Protein AF-A0A972H800-F1 (afdb_monomer)

Structure (mmCIF, N/CA/C/O backbone):
data_AF-A0A972H800-F1
#
_entry.id   AF-A0A972H800-F1
#
loop_
_atom_site.group_PDB
_atom_site.id
_atom_site.type_symbol
_atom_site.label_atom_id
_atom_site.label_alt_id
_atom_site.label_comp_id
_atom_site.label_asym_id
_atom_site.label_entity_id
_atom_site.label_seq_id
_atom_site.pdbx_PDB_ins_code
_atom_site.Cartn_x
_atom_site.Cartn_y
_atom_site.Cartn_z
_atom_site.occupancy
_atom_site.B_iso_or_equiv
_atom_site.auth_seq_id
_atom_site.auth_comp_id
_atom_site.auth_asym_id
_atom_site.auth_atom_id
_atom_site.pdbx_PDB_model_num
ATOM 1 N N . MET A 1 1 ? 59.548 11.578 -31.450 1.00 41.47 1 MET A N 1
ATOM 2 C CA . MET A 1 1 ? 58.199 11.586 -30.834 1.00 41.47 1 MET A CA 1
ATOM 3 C C . MET A 1 1 ? 57.164 11.162 -31.873 1.00 41.47 1 MET A C 1
ATOM 5 O O . MET A 1 1 ? 56.787 11.968 -32.711 1.00 41.47 1 MET A O 1
ATOM 9 N N . ARG A 1 2 ? 56.753 9.888 -31.888 1.00 40.19 2 ARG A N 1
ATOM 10 C CA . ARG A 1 2 ? 55.708 9.375 -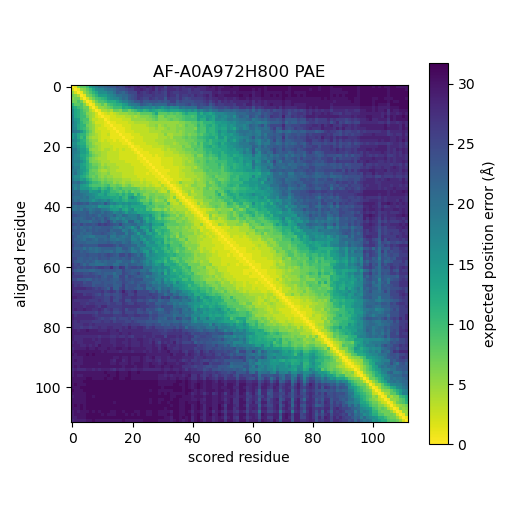32.792 1.00 40.19 2 ARG A CA 1
ATOM 11 C C . ARG A 1 2 ? 54.442 9.158 -31.965 1.00 40.19 2 ARG A C 1
ATOM 13 O O . ARG A 1 2 ? 54.367 8.211 -31.193 1.00 40.19 2 ARG A O 1
ATOM 20 N N . HIS A 1 3 ? 53.491 10.082 -32.081 1.00 44.12 3 HIS A N 1
ATOM 21 C CA . HIS A 1 3 ? 52.200 9.981 -31.407 1.00 44.12 3 HIS A CA 1
ATOM 22 C C . HIS A 1 3 ? 51.395 8.825 -32.005 1.00 44.12 3 HIS A C 1
ATOM 24 O O . HIS A 1 3 ? 51.050 8.839 -33.187 1.00 44.12 3 HIS A O 1
ATOM 30 N N . SER A 1 4 ? 51.098 7.839 -31.161 1.00 52.97 4 SER A N 1
ATOM 31 C CA . SER A 1 4 ? 50.092 6.813 -31.410 1.00 52.97 4 SER A CA 1
ATOM 32 C C . SER A 1 4 ? 48.756 7.494 -31.719 1.00 52.97 4 SER A C 1
ATOM 34 O O . SER A 1 4 ? 48.187 8.189 -30.879 1.00 52.97 4 SER A O 1
ATOM 36 N N . ARG A 1 5 ? 48.292 7.349 -32.962 1.00 54.50 5 ARG A N 1
ATOM 37 C CA . ARG A 1 5 ? 47.047 7.929 -33.495 1.00 54.50 5 ARG A CA 1
ATOM 38 C C . ARG A 1 5 ? 46.087 6.818 -33.947 1.00 54.50 5 ARG A C 1
ATOM 40 O O . ARG A 1 5 ? 45.410 6.946 -34.956 1.00 54.50 5 ARG A O 1
ATOM 47 N N . GLY A 1 6 ? 46.058 5.704 -33.211 1.00 55.44 6 GLY A N 1
ATOM 48 C CA . GLY A 1 6 ? 45.227 4.533 -33.530 1.00 55.44 6 GLY A CA 1
ATOM 49 C C . GLY A 1 6 ? 43.802 4.554 -32.956 1.00 55.44 6 GLY A C 1
ATOM 50 O O . GLY A 1 6 ? 42.976 3.754 -33.375 1.00 55.44 6 GLY A O 1
ATOM 51 N N . GLY A 1 7 ? 43.482 5.452 -32.016 1.00 59.97 7 GLY A N 1
ATOM 52 C CA . GLY A 1 7 ? 42.202 5.411 -31.283 1.00 59.97 7 GLY A CA 1
ATOM 53 C C . GLY A 1 7 ? 41.030 6.161 -31.932 1.00 59.97 7 GLY A C 1
ATOM 54 O O . GLY A 1 7 ? 39.869 5.865 -31.653 1.00 59.97 7 GLY A O 1
ATOM 55 N N . ASN A 1 8 ? 41.305 7.121 -32.817 1.00 64.69 8 ASN A N 1
ATOM 56 C CA . ASN A 1 8 ? 40.304 8.125 -33.206 1.00 64.69 8 ASN A CA 1
ATOM 57 C C . ASN A 1 8 ? 39.263 7.591 -34.207 1.00 64.69 8 ASN A C 1
ATOM 59 O O . ASN A 1 8 ? 38.118 8.036 -34.200 1.00 64.69 8 ASN A O 1
ATOM 63 N N . GLY A 1 9 ? 39.640 6.621 -35.047 1.00 71.56 9 GLY A N 1
ATOM 64 C CA . GLY A 1 9 ? 38.724 5.996 -36.009 1.00 71.56 9 GLY A CA 1
ATOM 65 C C . GLY A 1 9 ? 37.712 5.058 -35.344 1.00 71.56 9 GLY A C 1
ATOM 66 O O . GLY A 1 9 ? 36.539 5.054 -35.708 1.00 71.56 9 GLY A O 1
ATOM 67 N N . PHE A 1 10 ? 38.151 4.320 -34.322 1.00 76.50 10 PHE A N 1
ATOM 68 C CA . PHE A 1 10 ? 37.305 3.395 -33.567 1.00 76.50 10 PHE A CA 1
ATOM 69 C C . PHE A 1 10 ? 36.296 4.139 -32.683 1.00 76.50 10 PHE A C 1
ATOM 71 O O . PHE A 1 10 ? 35.101 3.856 -32.736 1.00 76.50 10 PHE A O 1
ATOM 78 N N . LEU A 1 11 ? 36.751 5.167 -31.956 1.00 81.06 11 LEU A N 1
ATOM 79 C CA . LEU A 1 11 ? 35.875 6.057 -31.184 1.00 81.06 11 LEU A CA 1
ATOM 80 C C . LEU A 1 11 ? 34.830 6.746 -32.077 1.00 81.06 11 LEU A C 1
ATOM 82 O O . LEU A 1 11 ? 33.657 6.809 -31.715 1.00 81.06 11 LEU A O 1
ATOM 86 N N . GLY A 1 12 ? 35.219 7.203 -33.272 1.00 85.69 12 GLY A N 1
ATOM 87 C CA . GLY A 1 12 ? 34.287 7.804 -34.229 1.00 85.69 12 GLY A CA 1
ATOM 88 C C . GLY A 1 12 ? 33.230 6.826 -34.757 1.00 85.69 12 GLY A C 1
ATOM 89 O O . GLY A 1 12 ? 32.069 7.206 -34.915 1.00 85.69 12 GLY A O 1
ATOM 90 N N . ALA A 1 13 ? 33.602 5.566 -35.001 1.00 87.00 13 ALA A N 1
ATOM 91 C CA . ALA A 1 13 ? 32.660 4.523 -35.409 1.00 87.00 13 ALA A CA 1
ATOM 92 C C . ALA A 1 13 ? 31.657 4.193 -34.292 1.00 87.00 13 ALA A C 1
ATOM 94 O O . ALA A 1 13 ? 30.459 4.108 -34.555 1.00 87.00 13 ALA A O 1
ATOM 95 N N . ILE A 1 14 ? 32.126 4.104 -33.043 1.00 89.62 14 ILE A N 1
ATOM 96 C CA . ILE A 1 14 ? 31.270 3.887 -31.869 1.00 89.62 14 ILE A CA 1
ATOM 97 C C . ILE A 1 14 ? 30.274 5.035 -31.694 1.00 89.62 14 ILE A C 1
ATOM 99 O O . ILE A 1 14 ? 29.088 4.784 -31.500 1.00 89.62 14 ILE A O 1
ATOM 103 N N . ILE A 1 15 ? 30.722 6.290 -31.805 1.00 90.00 15 ILE A N 1
ATOM 104 C CA . ILE A 1 15 ? 29.845 7.462 -31.653 1.00 90.00 15 ILE A CA 1
ATOM 105 C C . ILE A 1 15 ? 28.749 7.469 -32.724 1.00 90.00 15 ILE A C 1
ATOM 107 O O . ILE A 1 15 ? 27.588 7.717 -32.407 1.00 90.00 15 ILE A O 1
ATOM 111 N N . LYS A 1 16 ? 29.086 7.151 -33.980 1.00 88.69 16 LYS A N 1
ATOM 112 C CA . LYS A 1 16 ? 28.095 7.039 -35.064 1.00 88.69 16 LYS A CA 1
ATOM 113 C C . LYS A 1 16 ? 27.091 5.915 -34.811 1.00 88.69 16 LYS A C 1
ATOM 115 O O . LYS A 1 16 ? 25.901 6.104 -35.042 1.00 88.69 16 LYS A O 1
ATOM 120 N N . PHE A 1 17 ? 27.560 4.773 -34.313 1.00 93.00 17 PHE A N 1
ATOM 121 C CA . PHE A 1 17 ? 26.702 3.638 -33.983 1.00 93.00 17 PHE A CA 1
ATOM 122 C C . PHE A 1 17 ? 25.758 3.961 -32.820 1.00 93.00 17 PHE A C 1
ATOM 124 O O . PHE A 1 17 ? 24.562 3.698 -32.900 1.00 93.00 17 PHE A O 1
ATOM 131 N N . ILE A 1 18 ? 26.263 4.619 -31.773 1.00 93.00 18 ILE A N 1
ATOM 132 C CA . ILE A 1 18 ? 25.445 5.132 -30.668 1.00 93.00 18 ILE A CA 1
ATOM 133 C C . ILE A 1 18 ? 24.398 6.105 -31.198 1.00 93.00 18 ILE A C 1
ATOM 135 O O . ILE A 1 18 ? 23.228 5.940 -30.883 1.00 93.00 18 ILE A O 1
ATOM 139 N N . LEU A 1 19 ? 24.775 7.067 -32.042 1.00 91.62 19 LEU A N 1
ATOM 140 C CA . LEU A 1 19 ? 23.841 8.065 -32.566 1.00 91.62 19 LEU A CA 1
ATOM 141 C C . LEU A 1 19 ? 22.685 7.435 -33.365 1.00 91.62 19 LEU A C 1
ATOM 143 O O . LEU A 1 19 ? 21.571 7.949 -33.325 1.00 91.62 19 LEU A O 1
ATOM 147 N N . ILE A 1 20 ? 22.933 6.313 -34.050 1.00 92.19 20 ILE A N 1
ATOM 148 C CA . ILE A 1 20 ? 21.909 5.582 -34.810 1.00 92.19 20 ILE A CA 1
ATOM 149 C C . ILE A 1 20 ? 21.050 4.667 -33.918 1.00 92.19 20 ILE A C 1
ATOM 151 O O . ILE A 1 20 ? 19.853 4.525 -34.160 1.00 92.19 20 ILE A O 1
ATOM 155 N N . CYS A 1 21 ? 21.634 4.055 -32.882 1.00 93.19 21 CYS A N 1
ATOM 156 C CA . CYS A 1 21 ? 20.939 3.118 -31.992 1.00 93.19 21 CYS A CA 1
ATOM 157 C C . CYS A 1 21 ? 20.186 3.802 -30.845 1.00 93.19 21 CYS A C 1
ATOM 159 O O . CYS A 1 21 ? 19.215 3.242 -30.336 1.00 93.19 21 CYS A O 1
ATOM 161 N N . LEU A 1 22 ? 20.615 4.992 -30.422 1.00 93.56 22 LEU A N 1
ATOM 162 C CA . LEU A 1 22 ? 20.032 5.715 -29.292 1.00 93.56 22 LEU A CA 1
ATOM 163 C C . LEU A 1 22 ? 18.541 6.056 -29.507 1.00 93.56 22 LEU A C 1
ATOM 165 O O . LEU A 1 22 ? 17.753 5.779 -28.603 1.00 93.56 22 LEU A O 1
ATOM 169 N N . PRO A 1 23 ? 18.100 6.584 -30.670 1.00 92.94 23 PRO A N 1
ATOM 170 C CA . PRO A 1 23 ? 16.701 6.967 -30.870 1.00 92.94 23 PRO A CA 1
ATOM 171 C C . PRO A 1 23 ? 15.688 5.818 -30.695 1.00 92.94 23 PRO A C 1
ATOM 173 O O . PRO A 1 23 ? 14.745 5.989 -29.918 1.00 92.94 23 PRO A O 1
ATOM 176 N N . PRO A 1 24 ? 15.845 4.636 -31.332 1.00 93.94 24 PRO A N 1
ATOM 177 C CA . PRO A 1 24 ? 14.897 3.538 -31.142 1.00 93.94 24 PRO A CA 1
ATOM 178 C C . PRO A 1 24 ? 14.944 2.960 -29.723 1.00 93.94 24 PRO A C 1
ATOM 180 O O . PRO A 1 24 ? 13.899 2.582 -29.195 1.00 93.94 24 PRO A O 1
ATOM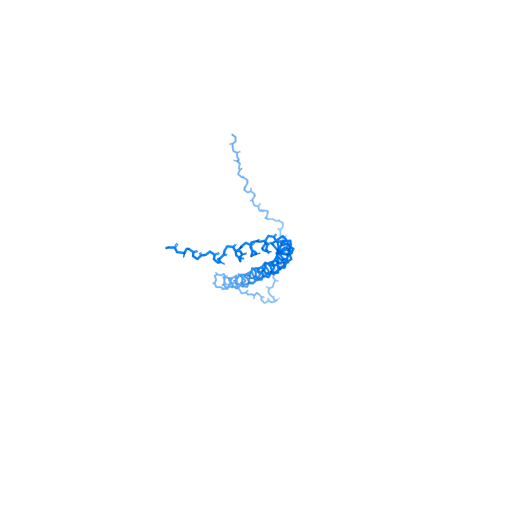 183 N N . LEU A 1 25 ? 16.115 2.952 -29.072 1.00 93.44 25 LEU A N 1
ATOM 184 C CA . LEU A 1 25 ? 16.244 2.561 -27.665 1.00 93.44 25 LEU A CA 1
ATOM 185 C C . LEU A 1 25 ? 15.428 3.474 -26.748 1.00 93.44 25 LEU A C 1
ATOM 187 O O . LEU A 1 25 ? 14.727 2.974 -25.875 1.00 93.44 25 LEU A O 1
ATOM 191 N N . PHE A 1 26 ? 15.467 4.790 -26.965 1.00 93.56 26 PHE A N 1
ATOM 192 C CA . PHE A 1 26 ? 14.671 5.740 -26.184 1.00 93.56 26 PHE A CA 1
ATOM 193 C C . PHE A 1 26 ? 13.170 5.554 -26.393 1.00 93.56 26 PHE A C 1
ATOM 195 O O . PHE A 1 26 ? 12.415 5.553 -25.423 1.00 93.56 26 PHE A O 1
ATOM 202 N N . ILE A 1 27 ? 12.731 5.358 -27.638 1.00 92.75 27 ILE A N 1
ATOM 203 C CA . ILE A 1 27 ? 11.314 5.119 -27.946 1.00 92.75 27 ILE A CA 1
ATOM 204 C C . ILE A 1 27 ? 10.837 3.836 -27.257 1.00 92.75 27 ILE A C 1
ATOM 206 O O . ILE A 1 27 ? 9.813 3.841 -26.571 1.00 92.75 27 ILE A O 1
ATOM 210 N N . PHE A 1 28 ? 11.610 2.755 -27.376 1.00 94.31 28 PHE A N 1
ATOM 211 C CA . PHE A 1 28 ? 11.312 1.493 -26.709 1.00 94.31 28 PHE A CA 1
ATOM 212 C C . PHE A 1 28 ? 11.308 1.643 -25.185 1.00 94.31 28 PHE A C 1
ATOM 214 O O . PHE A 1 28 ? 10.400 1.151 -24.519 1.00 94.31 28 PHE A O 1
ATOM 221 N N . PHE A 1 29 ? 12.274 2.377 -24.630 1.00 92.38 29 PHE A N 1
ATOM 222 C CA . PHE A 1 29 ? 12.373 2.633 -23.198 1.00 92.38 29 PHE A CA 1
ATOM 223 C C . PHE A 1 29 ? 11.167 3.408 -22.664 1.00 92.38 29 PHE A C 1
ATOM 225 O O . PHE A 1 29 ? 10.634 3.044 -21.622 1.00 92.38 29 PHE A O 1
ATOM 232 N N . ILE A 1 30 ? 10.682 4.426 -23.381 1.00 91.06 30 ILE A N 1
ATOM 233 C CA . ILE A 1 30 ? 9.487 5.191 -22.986 1.00 91.06 30 ILE A CA 1
ATOM 234 C C . ILE A 1 30 ? 8.244 4.293 -22.968 1.00 91.06 30 ILE A C 1
ATOM 236 O O . ILE A 1 30 ? 7.452 4.348 -22.026 1.00 91.06 30 ILE A O 1
ATOM 240 N N . ILE A 1 31 ? 8.076 3.441 -23.983 1.00 90.56 31 ILE A N 1
ATOM 241 C CA . ILE A 1 31 ? 6.951 2.497 -24.060 1.00 90.56 31 ILE A CA 1
ATOM 242 C C . ILE A 1 31 ? 7.039 1.467 -22.927 1.00 90.56 31 ILE A C 1
ATOM 244 O O . ILE A 1 31 ? 6.047 1.198 -22.247 1.00 90.56 31 ILE A O 1
ATOM 248 N N . TRP A 1 32 ? 8.233 0.926 -22.688 1.00 90.19 32 TRP A N 1
ATOM 249 C CA . TRP A 1 32 ? 8.482 -0.045 -21.629 1.00 90.19 32 TRP A CA 1
ATOM 250 C C . TRP A 1 32 ? 8.268 0.558 -20.239 1.00 90.19 32 TRP A C 1
ATOM 252 O O . TRP A 1 32 ? 7.608 -0.053 -19.401 1.00 90.19 32 TRP A O 1
ATOM 262 N N . LEU A 1 33 ? 8.735 1.789 -20.012 1.00 87.00 33 LEU A N 1
ATOM 263 C CA . LEU A 1 33 ? 8.518 2.529 -18.774 1.00 87.00 33 LEU A CA 1
ATOM 264 C C . LEU A 1 33 ? 7.029 2.771 -18.541 1.00 87.00 33 LEU A C 1
ATOM 266 O O . LEU A 1 33 ? 6.549 2.509 -17.446 1.00 87.00 33 LEU A O 1
ATOM 270 N N . ARG A 1 34 ? 6.273 3.185 -19.565 1.00 85.94 34 ARG A N 1
ATOM 271 C CA . ARG A 1 34 ? 4.814 3.335 -19.456 1.00 85.94 34 ARG A CA 1
ATOM 272 C C . ARG A 1 34 ? 4.148 2.018 -19.060 1.00 85.94 34 ARG A C 1
ATOM 274 O O . ARG A 1 34 ? 3.312 2.008 -18.164 1.00 85.94 34 ARG A O 1
ATOM 281 N N . SER A 1 35 ? 4.535 0.911 -19.691 1.00 79.38 35 SER A N 1
ATOM 282 C CA . SER A 1 35 ? 4.002 -0.413 -19.355 1.00 79.38 35 SER A CA 1
ATOM 283 C C . SER A 1 35 ? 4.360 -0.843 -17.928 1.00 79.38 35 SER A C 1
ATOM 285 O O . SER A 1 35 ? 3.531 -1.438 -17.244 1.00 79.38 35 SER A O 1
ATOM 287 N N . ASN A 1 36 ? 5.577 -0.546 -17.471 1.00 81.44 36 ASN A N 1
ATOM 288 C CA . ASN A 1 36 ? 6.046 -0.889 -16.131 1.00 81.44 36 ASN A CA 1
ATOM 289 C C . ASN A 1 36 ? 5.363 -0.025 -15.062 1.00 81.44 36 ASN A C 1
ATOM 291 O O . ASN A 1 36 ? 4.904 -0.550 -14.055 1.00 81.44 36 ASN A O 1
ATOM 295 N N . VAL A 1 37 ? 5.202 1.274 -15.321 1.00 77.69 37 VAL A N 1
ATOM 296 C CA . VAL A 1 37 ? 4.481 2.205 -14.444 1.00 77.69 37 VAL A CA 1
ATOM 297 C C . VAL A 1 37 ? 3.026 1.773 -14.275 1.00 77.69 37 VAL A C 1
ATOM 299 O O . VAL A 1 37 ? 2.562 1.698 -13.146 1.00 77.69 37 VAL A O 1
ATOM 302 N N . VAL A 1 38 ? 2.333 1.375 -15.347 1.00 70.25 38 VAL A N 1
ATOM 303 C CA . VAL A 1 38 ? 0.951 0.865 -15.244 1.00 70.25 38 VAL A CA 1
ATOM 304 C C . VAL A 1 38 ? 0.884 -0.430 -14.424 1.00 70.25 38 VAL A C 1
ATOM 306 O O . VAL A 1 38 ? -0.024 -0.605 -13.612 1.00 70.25 38 VAL A O 1
ATOM 309 N N . ALA A 1 39 ? 1.855 -1.334 -14.585 1.00 72.50 39 ALA A N 1
ATOM 310 C CA . ALA A 1 39 ? 1.930 -2.549 -13.772 1.00 72.50 39 ALA A CA 1
ATOM 311 C C . ALA A 1 39 ? 2.214 -2.235 -12.289 1.00 72.50 39 ALA A C 1
ATOM 313 O O . ALA A 1 39 ? 1.579 -2.804 -11.400 1.00 72.50 39 ALA A O 1
ATOM 314 N N . MET A 1 40 ? 3.120 -1.292 -12.022 1.00 68.44 40 MET A N 1
ATOM 315 C CA . MET A 1 40 ? 3.467 -0.811 -10.682 1.00 68.44 40 MET A CA 1
ATOM 316 C C . MET A 1 40 ? 2.281 -0.128 -10.001 1.00 68.44 40 MET A C 1
ATOM 318 O O . MET A 1 40 ? 2.006 -0.418 -8.841 1.00 68.44 40 MET A O 1
ATOM 322 N N . GLU A 1 41 ? 1.545 0.729 -10.708 1.00 69.50 41 GLU A N 1
ATOM 323 C CA . GLU A 1 41 ? 0.326 1.380 -10.213 1.00 69.50 41 GLU A CA 1
ATOM 324 C C . GLU A 1 41 ? -0.746 0.356 -9.827 1.00 69.50 41 GLU A C 1
ATOM 326 O O . GLU A 1 41 ? -1.407 0.504 -8.798 1.00 69.50 41 GLU A O 1
ATOM 331 N N . TYR A 1 42 ? -0.887 -0.721 -10.601 1.00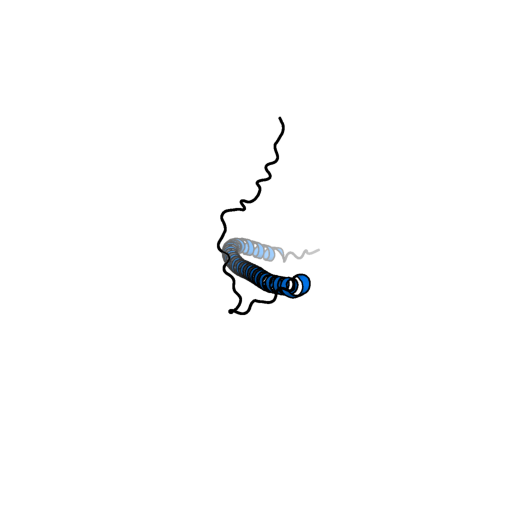 68.50 42 TYR A N 1
ATOM 332 C CA . TYR A 1 42 ? -1.851 -1.780 -10.310 1.00 68.50 42 TYR A CA 1
ATOM 333 C C . TYR A 1 42 ? -1.464 -2.596 -9.069 1.00 68.50 42 TYR A C 1
ATOM 335 O O . TYR A 1 42 ? -2.307 -2.891 -8.217 1.00 68.50 42 TYR A O 1
ATOM 343 N N . GLU A 1 43 ? -0.180 -2.931 -8.930 1.00 71.81 43 GLU A N 1
ATOM 344 C CA . GLU A 1 43 ? 0.346 -3.611 -7.742 1.00 71.81 43 GLU A CA 1
ATOM 345 C C . GLU A 1 43 ? 0.275 -2.711 -6.497 1.00 71.81 43 GLU A C 1
ATOM 347 O O . GLU A 1 43 ? -0.137 -3.167 -5.427 1.00 71.81 43 GLU A O 1
ATOM 352 N N . LEU A 1 44 ? 0.548 -1.411 -6.639 1.00 71.50 44 LEU A N 1
ATOM 353 C CA . LEU A 1 44 ? 0.348 -0.404 -5.592 1.00 71.50 44 LEU A CA 1
ATOM 354 C C . LEU A 1 44 ? -1.124 -0.301 -5.179 1.00 71.50 44 LEU A C 1
ATOM 356 O O . LEU A 1 44 ? -1.418 -0.293 -3.983 1.00 71.50 44 LEU A O 1
ATOM 360 N N . GLY A 1 45 ? -2.051 -0.285 -6.139 1.00 72.81 45 GLY A N 1
ATOM 361 C CA . GLY A 1 45 ? -3.491 -0.256 -5.881 1.00 72.81 45 GLY A CA 1
ATOM 362 C C . GLY A 1 45 ? -3.978 -1.497 -5.130 1.00 72.81 45 GLY A C 1
ATOM 363 O O . GLY A 1 45 ? -4.707 -1.388 -4.141 1.00 72.81 45 GLY A O 1
ATOM 364 N N . LYS A 1 46 ? -3.512 -2.693 -5.515 1.00 73.06 46 LYS A N 1
ATOM 365 C CA . LYS A 1 46 ? -3.795 -3.932 -4.767 1.00 73.06 46 LYS A CA 1
ATOM 366 C C . LYS A 1 46 ? -3.246 -3.874 -3.344 1.00 73.06 46 LYS A C 1
ATOM 368 O O . LYS A 1 46 ? -3.927 -4.298 -2.408 1.00 73.06 46 LYS A O 1
ATOM 373 N N . LEU A 1 47 ? -2.033 -3.355 -3.170 1.00 76.44 47 LEU A N 1
ATOM 374 C CA . LEU A 1 47 ? -1.389 -3.271 -1.862 1.00 76.44 47 LEU A CA 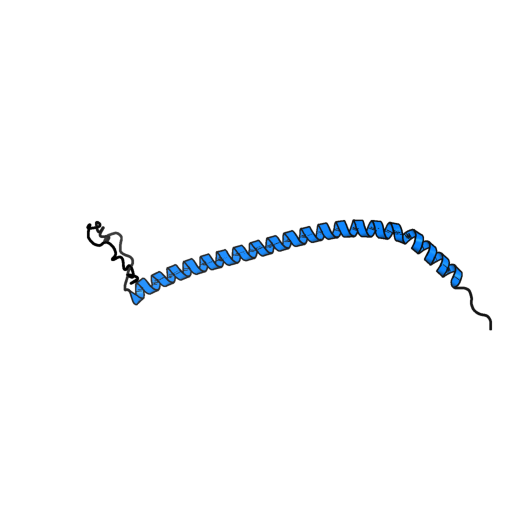1
ATOM 375 C C . LEU A 1 47 ? -2.085 -2.251 -0.947 1.00 76.44 47 LEU A C 1
ATOM 377 O O . LEU A 1 47 ? -2.288 -2.524 0.238 1.00 76.44 47 LEU A O 1
ATOM 381 N N . GLN A 1 48 ? -2.530 -1.117 -1.495 1.00 72.38 48 GLN A N 1
ATOM 382 C CA . GLN A 1 48 ? -3.350 -0.135 -0.780 1.00 72.38 48 GLN A CA 1
ATOM 383 C C . GLN A 1 48 ? -4.705 -0.713 -0.363 1.00 72.38 48 GLN A C 1
ATOM 385 O O . GLN A 1 48 ? -5.090 -0.563 0.797 1.00 72.38 48 GLN A O 1
ATOM 390 N N . ASN A 1 49 ? -5.389 -1.440 -1.249 1.00 74.44 49 ASN A N 1
ATOM 391 C CA . ASN A 1 49 ? -6.669 -2.074 -0.922 1.00 74.44 49 ASN A CA 1
ATOM 392 C C . ASN A 1 49 ? -6.534 -3.097 0.210 1.00 74.44 49 ASN A C 1
ATOM 394 O O . ASN A 1 49 ? -7.334 -3.083 1.146 1.00 74.44 49 ASN A O 1
ATOM 398 N N . ARG A 1 50 ? -5.481 -3.927 0.193 1.00 78.25 50 ARG A N 1
ATOM 399 C CA . ARG A 1 50 ? -5.201 -4.859 1.299 1.00 78.25 50 ARG A CA 1
ATOM 400 C C . ARG A 1 50 ? -4.963 -4.125 2.616 1.00 78.25 50 ARG A C 1
ATOM 402 O O . ARG A 1 50 ? -5.489 -4.533 3.646 1.00 78.25 50 ARG A O 1
ATOM 409 N N . LYS A 1 51 ? -4.210 -3.021 2.594 1.00 84.06 51 LYS A N 1
ATOM 410 C CA . LYS A 1 51 ? -3.971 -2.195 3.787 1.00 84.06 51 LYS A CA 1
ATOM 411 C C . LYS A 1 51 ? -5.273 -1.620 4.352 1.00 84.06 51 LYS A C 1
ATOM 413 O O . LYS A 1 51 ? -5.450 -1.628 5.566 1.00 84.06 51 LYS A O 1
ATOM 418 N N . ILE A 1 52 ? -6.169 -1.131 3.495 1.00 85.88 52 ILE A N 1
ATOM 419 C CA . ILE A 1 52 ? -7.460 -0.568 3.917 1.00 85.88 52 ILE A CA 1
ATOM 420 C C . ILE A 1 52 ? -8.334 -1.647 4.564 1.00 85.88 52 ILE A C 1
ATOM 422 O O . ILE A 1 52 ? -8.847 -1.414 5.656 1.00 85.88 52 ILE A O 1
ATOM 426 N N . GLN A 1 53 ? -8.434 -2.831 3.952 1.00 86.81 53 GLN A N 1
ATOM 427 C CA . GLN A 1 53 ? -9.186 -3.960 4.515 1.00 86.81 53 GLN A CA 1
ATOM 428 C C . GLN A 1 53 ? -8.662 -4.354 5.902 1.00 86.81 53 GLN A C 1
ATOM 430 O O . GLN A 1 53 ? -9.419 -4.390 6.864 1.00 86.81 53 GLN A O 1
ATOM 435 N N . LEU A 1 54 ? -7.344 -4.511 6.047 1.00 84.69 54 LEU A N 1
ATOM 436 C CA . LEU A 1 54 ? -6.715 -4.828 7.335 1.00 84.69 54 LEU A CA 1
ATOM 437 C C . LEU A 1 54 ? -6.983 -3.767 8.420 1.00 84.69 54 LEU A C 1
ATOM 439 O O . LEU A 1 54 ? -7.119 -4.097 9.600 1.00 84.69 54 LEU A O 1
ATOM 443 N N . ILE A 1 55 ? -7.048 -2.484 8.048 1.00 89.62 55 ILE A N 1
ATOM 444 C CA . ILE A 1 55 ? -7.384 -1.402 8.986 1.00 89.62 55 ILE A CA 1
ATOM 445 C C . ILE A 1 55 ? -8.852 -1.491 9.410 1.00 89.62 55 ILE A C 1
ATOM 447 O O . ILE A 1 55 ? -9.140 -1.324 10.598 1.00 89.62 55 ILE A O 1
ATOM 451 N N . GLN A 1 56 ? -9.759 -1.761 8.471 1.00 87.56 56 GLN A N 1
ATOM 452 C CA . GLN A 1 56 ? -11.184 -1.933 8.757 1.00 87.56 56 GLN A CA 1
ATOM 453 C C . GLN A 1 56 ? -11.420 -3.125 9.688 1.00 87.56 56 GLN A C 1
ATOM 455 O O . GLN A 1 56 ? -12.043 -2.954 10.735 1.00 87.56 56 GLN A O 1
ATOM 460 N N . ASP A 1 57 ? -10.814 -4.277 9.399 1.00 87.06 57 ASP A N 1
ATOM 461 C CA . ASP A 1 57 ? -10.918 -5.480 10.234 1.00 87.06 57 ASP A CA 1
ATOM 462 C C . ASP A 1 57 ? -10.415 -5.222 11.660 1.00 87.06 57 ASP A C 1
ATOM 464 O O . ASP A 1 57 ? -11.034 -5.620 12.650 1.00 87.06 57 ASP A O 1
ATOM 468 N N . LYS A 1 58 ? -9.302 -4.488 11.796 1.00 87.50 58 LYS A N 1
ATOM 469 C CA . LYS A 1 58 ? -8.774 -4.089 13.106 1.00 87.50 58 LYS A CA 1
ATOM 470 C C . LYS A 1 58 ? -9.763 -3.206 13.866 1.00 87.50 58 LYS A C 1
ATOM 472 O O . LYS A 1 58 ? -9.943 -3.399 15.069 1.00 87.50 58 LYS A O 1
ATOM 477 N N . GLN A 1 59 ? -10.375 -2.227 13.204 1.00 88.00 59 GLN A N 1
ATOM 478 C CA . GLN A 1 59 ? -11.364 -1.350 13.836 1.00 88.00 59 GLN A CA 1
ATOM 479 C C . GLN A 1 59 ? -12.613 -2.129 14.257 1.00 88.00 59 GLN A C 1
ATOM 481 O O . GLN A 1 59 ? -13.097 -1.939 15.374 1.00 88.00 59 GLN A O 1
ATOM 486 N N . GLU A 1 60 ? -13.084 -3.056 13.426 1.00 90.69 60 GLU A N 1
ATOM 487 C CA . GLU A 1 60 ? -14.227 -3.912 13.743 1.00 90.69 60 GLU A CA 1
ATOM 488 C C . GLU A 1 60 ? -13.942 -4.811 14.954 1.00 90.69 60 GLU A C 1
ATOM 490 O O . GLU A 1 60 ? -14.746 -4.887 15.887 1.00 90.69 60 GLU A O 1
ATOM 495 N N . LEU A 1 61 ? -12.768 -5.447 14.995 1.00 87.56 61 LEU A N 1
ATOM 496 C CA . LEU A 1 61 ? -12.346 -6.275 16.126 1.00 87.56 61 LEU A CA 1
ATOM 497 C C . LEU A 1 61 ? -12.227 -5.464 17.419 1.00 87.56 61 LEU A C 1
ATOM 499 O O . LEU A 1 61 ? -12.644 -5.931 18.482 1.00 87.56 61 LEU A O 1
ATOM 503 N N . LEU A 1 62 ? -11.701 -4.239 17.347 1.00 90.19 62 LEU A N 1
ATOM 504 C CA . LEU A 1 62 ? -11.635 -3.340 18.500 1.00 90.19 62 LEU A CA 1
ATOM 505 C C . LEU A 1 62 ? -13.030 -2.939 18.985 1.00 90.19 62 LEU A C 1
ATOM 507 O O . LEU A 1 62 ? -13.276 -2.962 20.192 1.00 90.19 62 LEU A O 1
ATOM 511 N N . ALA A 1 63 ? -13.954 -2.640 18.072 1.00 87.62 63 ALA A N 1
ATOM 512 C CA . ALA A 1 63 ? -15.338 -2.332 18.414 1.00 87.62 63 ALA A CA 1
ATOM 513 C C . ALA A 1 63 ? -16.032 -3.531 19.078 1.00 87.62 63 ALA A C 1
ATOM 515 O O . ALA A 1 63 ? -16.645 -3.377 20.135 1.00 87.62 63 ALA A O 1
ATOM 516 N N . LYS A 1 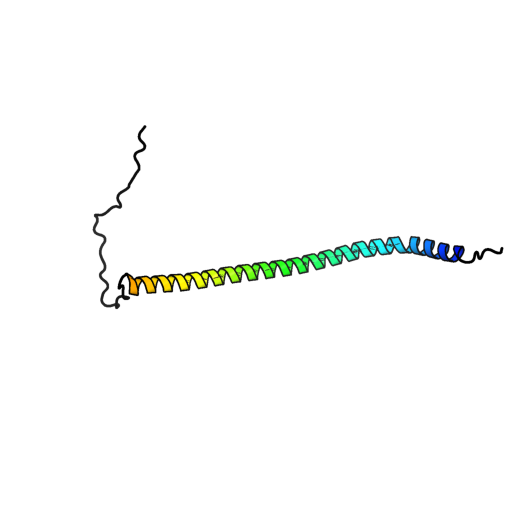64 ? -15.875 -4.740 18.527 1.00 86.88 64 LYS A N 1
ATOM 517 C CA . LYS A 1 64 ? -16.393 -5.986 19.121 1.00 86.88 64 LYS A CA 1
ATOM 518 C C . LYS A 1 64 ? -15.822 -6.223 20.519 1.00 86.88 64 LYS A C 1
ATOM 520 O O . LYS A 1 64 ? -16.572 -6.492 21.458 1.00 86.88 64 LYS A O 1
ATOM 525 N N . LYS A 1 65 ? -14.509 -6.050 20.696 1.00 88.50 65 LYS A N 1
ATOM 526 C CA . LYS A 1 65 ? -13.854 -6.165 22.008 1.00 88.50 65 LYS A CA 1
ATOM 527 C C . LYS A 1 65 ? -14.399 -5.138 23.002 1.00 88.50 65 LYS A C 1
ATOM 529 O O . LYS A 1 65 ? -14.676 -5.492 24.149 1.00 88.50 65 LYS A O 1
ATOM 534 N N . ALA A 1 66 ? -14.578 -3.889 22.578 1.00 83.19 66 ALA A N 1
ATOM 535 C CA . AL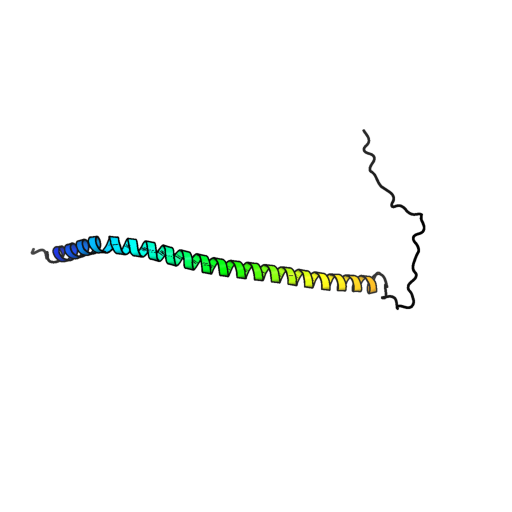A A 1 66 ? -15.121 -2.825 23.417 1.00 83.19 66 ALA A CA 1
ATOM 536 C C . ALA A 1 66 ? -16.574 -3.103 23.826 1.00 83.19 66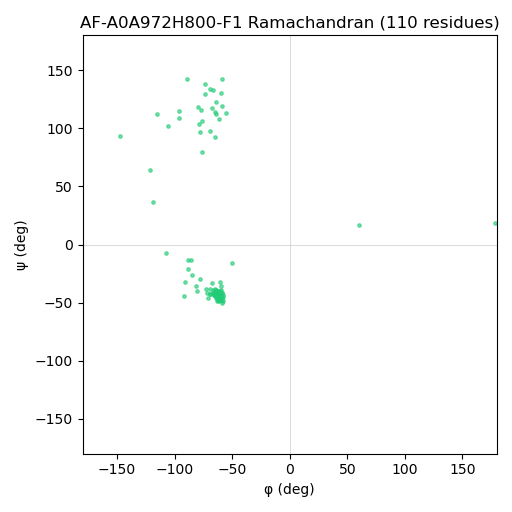 ALA A C 1
ATOM 538 O O . ALA A 1 66 ? -16.916 -2.914 24.990 1.00 83.19 66 ALA A O 1
ATOM 539 N N . GLN A 1 67 ? -17.406 -3.618 22.917 1.00 81.81 67 GLN A N 1
ATOM 540 C CA . GLN A 1 67 ? -18.788 -4.005 23.220 1.00 81.81 67 GLN A CA 1
ATOM 541 C C . GLN A 1 67 ? -18.853 -5.102 24.287 1.00 81.81 67 GLN A C 1
ATOM 543 O O . GLN A 1 67 ? -19.563 -4.951 25.281 1.00 81.81 67 GLN A O 1
ATOM 548 N N . ILE A 1 68 ? -18.065 -6.172 24.133 1.00 82.81 68 ILE A N 1
ATOM 549 C CA . ILE A 1 68 ? -18.009 -7.270 25.112 1.00 82.81 68 ILE A CA 1
ATOM 550 C C . ILE A 1 68 ? -17.498 -6.760 26.462 1.00 82.81 68 ILE A C 1
ATOM 552 O O . ILE A 1 68 ? -18.076 -7.064 27.505 1.00 82.81 68 ILE A O 1
ATOM 556 N N . THR A 1 69 ? -16.442 -5.946 26.447 1.00 84.44 69 THR A N 1
ATOM 557 C CA . THR A 1 69 ? -15.848 -5.382 27.668 1.00 84.44 69 THR A CA 1
ATOM 558 C C . THR A 1 69 ? -16.819 -4.437 28.374 1.00 84.44 69 THR A C 1
ATOM 560 O O . THR A 1 69 ? -16.933 -4.479 29.595 1.00 84.44 69 THR A O 1
ATOM 563 N N . SER A 1 70 ? -17.562 -3.619 27.625 1.00 79.81 70 SER A N 1
ATOM 564 C CA . SER A 1 70 ? -18.598 -2.738 28.167 1.00 79.81 70 SER A CA 1
ATOM 565 C C . SER A 1 70 ? -19.724 -3.545 28.807 1.00 79.81 70 SER A C 1
ATOM 567 O O . SER A 1 70 ? -20.056 -3.313 29.965 1.00 79.81 70 SER A O 1
ATOM 569 N N . ALA A 1 71 ? -20.245 -4.567 28.120 1.00 80.38 71 ALA A N 1
ATOM 570 C CA . ALA A 1 71 ? -21.278 -5.442 28.674 1.00 80.38 71 ALA A CA 1
ATOM 571 C C . ALA A 1 71 ? -20.805 -6.169 29.945 1.00 80.38 71 ALA A C 1
ATOM 573 O O . ALA A 1 71 ? -21.556 -6.284 30.915 1.00 80.38 71 ALA A O 1
ATOM 574 N N . MET A 1 72 ? -19.552 -6.627 29.968 1.00 79.69 72 MET A N 1
ATOM 575 C CA . MET A 1 72 ? -18.949 -7.255 31.144 1.00 79.69 72 MET A CA 1
ATOM 576 C C . MET A 1 72 ? -18.777 -6.256 32.294 1.00 79.69 72 MET A C 1
ATOM 578 O O . MET A 1 72 ? -19.127 -6.575 33.428 1.00 79.69 72 MET A O 1
ATOM 582 N N . ARG A 1 73 ? -18.319 -5.031 32.009 1.00 77.62 73 ARG A N 1
ATOM 583 C CA . ARG A 1 73 ? -18.218 -3.949 32.998 1.00 77.62 73 ARG A CA 1
ATOM 584 C C . ARG A 1 73 ? -19.589 -3.579 33.563 1.00 77.62 73 ARG A C 1
ATOM 586 O O . ARG A 1 73 ? -19.711 -3.439 34.773 1.00 77.62 73 ARG A O 1
ATOM 593 N N . VAL A 1 74 ? -20.619 -3.468 32.724 1.00 78.06 74 VAL A N 1
ATOM 594 C CA . VAL A 1 74 ? -21.995 -3.190 33.166 1.00 78.06 74 VAL A CA 1
ATOM 595 C C . VAL A 1 74 ? -22.500 -4.300 34.083 1.00 78.06 74 VAL A C 1
ATOM 597 O O . VAL A 1 74 ? -23.040 -3.999 35.141 1.00 78.06 74 VAL A O 1
ATOM 600 N N . LYS A 1 75 ? -22.274 -5.576 33.739 1.00 76.75 75 LYS A N 1
ATOM 601 C CA . LYS A 1 75 ? -22.612 -6.701 34.627 1.00 76.75 75 LYS A CA 1
ATOM 602 C C . LYS A 1 75 ? -21.860 -6.635 35.957 1.00 76.75 75 LYS A C 1
ATOM 604 O O . LYS A 1 75 ? -22.476 -6.838 36.994 1.00 76.75 75 LYS A O 1
ATOM 609 N N . TYR A 1 76 ? -20.566 -6.324 35.930 1.00 80.19 76 TYR A N 1
ATOM 610 C CA . TYR A 1 76 ? -19.742 -6.219 37.134 1.00 80.19 76 TYR A CA 1
ATOM 611 C C . TYR A 1 76 ? -20.226 -5.104 38.072 1.00 80.19 76 TYR A C 1
ATOM 613 O O . TYR A 1 76 ? -20.398 -5.348 39.261 1.00 80.19 76 TYR A O 1
ATOM 621 N N . VAL A 1 77 ? -20.488 -3.904 37.543 1.00 77.88 77 VAL A N 1
ATOM 622 C CA . VAL A 1 77 ? -21.000 -2.764 38.328 1.00 77.88 77 VAL A CA 1
ATOM 623 C C . VAL A 1 77 ? -22.411 -3.052 38.843 1.00 77.88 77 VAL A C 1
ATOM 625 O O . VAL A 1 77 ? -22.707 -2.810 40.008 1.00 77.88 77 VAL A O 1
ATOM 628 N N . ALA A 1 78 ? -23.277 -3.635 38.007 1.00 76.50 78 ALA A N 1
ATOM 629 C CA . ALA A 1 78 ? -24.619 -4.035 38.417 1.00 76.50 78 ALA A CA 1
ATOM 630 C C . ALA A 1 78 ? -24.578 -5.018 39.595 1.00 76.50 78 ALA A C 1
ATOM 632 O O . ALA A 1 78 ? -25.325 -4.848 40.552 1.00 76.50 78 ALA A O 1
ATOM 633 N N . GLN A 1 79 ? -23.687 -6.008 39.554 1.00 77.19 79 GLN A N 1
ATOM 634 C CA . GLN A 1 79 ? -23.637 -7.067 40.556 1.00 77.19 79 GLN A CA 1
ATOM 635 C C . GLN A 1 79 ? -22.915 -6.648 41.847 1.00 77.19 79 GLN A C 1
ATOM 637 O O . GLN A 1 79 ? -23.389 -6.997 42.924 1.00 77.19 79 GLN A O 1
ATOM 642 N N . ASN A 1 80 ? -21.810 -5.896 41.754 1.00 77.06 80 ASN A N 1
ATOM 643 C CA . ASN A 1 80 ? -20.981 -5.538 42.914 1.00 77.06 80 ASN A CA 1
ATOM 644 C C . ASN A 1 80 ? -21.370 -4.209 43.568 1.00 77.06 80 ASN A C 1
ATOM 646 O O . ASN A 1 80 ? -21.458 -4.152 44.790 1.00 77.06 80 ASN A O 1
ATOM 650 N N . ASP A 1 81 ? -21.625 -3.159 42.782 1.00 73.88 81 ASP A N 1
ATOM 651 C CA . ASP A 1 81 ? -21.888 -1.822 43.336 1.00 73.88 81 ASP A CA 1
ATOM 652 C C . ASP A 1 81 ? -23.384 -1.590 43.578 1.00 73.88 81 ASP A C 1
ATOM 654 O O . ASP A 1 81 ? -23.770 -0.877 44.501 1.00 73.88 81 ASP A O 1
ATOM 658 N N . LEU A 1 82 ? -24.241 -2.195 42.748 1.00 75.50 82 LEU A N 1
ATOM 659 C CA . LEU A 1 82 ? -25.692 -1.981 42.794 1.00 75.50 82 LEU A CA 1
ATOM 660 C C . LEU A 1 82 ? -26.472 -3.181 43.361 1.00 75.50 82 LEU A C 1
ATOM 662 O O . LEU A 1 82 ? -27.683 -3.077 43.549 1.00 75.50 82 LEU A O 1
ATOM 666 N N . GLY A 1 83 ? -25.816 -4.322 43.614 1.00 74.62 83 GLY A N 1
ATOM 667 C CA . GLY A 1 83 ? -26.464 -5.546 44.114 1.00 74.62 83 GLY A CA 1
ATOM 668 C C . GLY A 1 83 ? -27.549 -6.115 43.185 1.00 74.62 83 GLY A C 1
ATOM 669 O O . GLY A 1 83 ? -28.381 -6.925 43.599 1.00 74.62 83 GLY A O 1
ATOM 670 N N . LEU A 1 84 ? -27.571 -5.688 41.922 1.00 70.44 84 LEU A N 1
ATOM 671 C CA . LEU A 1 84 ? -28.557 -6.072 40.924 1.00 70.44 84 LEU A CA 1
ATOM 672 C C . LEU A 1 84 ? -28.247 -7.485 40.423 1.00 70.44 84 LEU A C 1
ATOM 674 O O . LEU A 1 84 ? -27.324 -7.720 39.644 1.00 70.44 84 LEU A O 1
ATOM 678 N N . THR A 1 85 ? -29.064 -8.438 40.861 1.00 68.81 85 THR A N 1
ATOM 679 C CA . THR A 1 85 ? -29.105 -9.799 40.317 1.00 68.81 85 THR A CA 1
ATOM 680 C C . THR A 1 85 ? -30.097 -9.870 39.161 1.00 68.81 85 THR A C 1
ATOM 682 O O . THR A 1 85 ? -31.164 -9.257 39.207 1.00 68.81 85 THR A O 1
ATOM 685 N N . TYR A 1 86 ? -29.761 -10.638 38.120 1.00 68.50 86 TYR A N 1
ATOM 686 C CA . TYR A 1 86 ? -30.666 -10.874 36.997 1.00 68.50 86 TYR A CA 1
ATOM 687 C C . TYR A 1 86 ? -31.972 -11.512 37.511 1.00 68.50 86 TYR A C 1
ATOM 689 O O . TYR A 1 86 ? -31.918 -12.589 38.114 1.00 68.50 86 TYR A O 1
ATOM 697 N N . PRO A 1 87 ? -33.140 -10.872 37.331 1.00 68.38 87 PRO A N 1
ATOM 698 C CA . PRO A 1 87 ? -34.380 -11.367 37.909 1.00 68.38 87 PRO A CA 1
ATOM 699 C C . PRO A 1 87 ? -34.785 -12.695 37.258 1.00 68.38 87 PRO A C 1
ATOM 701 O O . PRO A 1 87 ? -34.789 -12.844 36.036 1.00 68.38 87 PRO A O 1
ATOM 704 N N . SER A 1 88 ? -35.151 -13.674 38.087 1.00 65.31 88 SER A N 1
ATOM 705 C CA . SER A 1 88 ? -35.810 -14.904 37.634 1.00 65.31 88 SER A CA 1
ATOM 706 C C . SER A 1 88 ? -37.120 -14.554 36.913 1.00 65.31 88 SER A C 1
ATOM 708 O O . SER A 1 88 ? -37.844 -13.660 37.358 1.00 65.31 88 SER A O 1
ATOM 710 N N . ARG A 1 89 ? -37.456 -15.285 35.833 1.00 63.22 89 ARG A N 1
ATOM 711 C CA . ARG A 1 89 ? -38.669 -15.092 34.997 1.00 63.22 89 ARG A CA 1
ATOM 712 C C . ARG A 1 89 ? -39.986 -15.005 35.785 1.00 63.22 89 ARG A C 1
ATOM 714 O O . ARG A 1 89 ? -40.983 -14.563 35.230 1.00 63.22 89 ARG A O 1
ATOM 721 N N . GLN A 1 90 ? -39.999 -15.423 37.048 1.00 61.22 90 GLN A N 1
ATOM 722 C CA . GLN A 1 90 ? -41.168 -15.401 37.926 1.00 61.22 90 GLN A CA 1
ATOM 723 C C . GLN A 1 90 ? -41.393 -14.062 38.659 1.00 61.22 90 GLN A C 1
ATOM 725 O O . GLN A 1 90 ? -42.467 -13.865 39.217 1.00 61.22 90 GLN A O 1
ATOM 730 N N . LYS A 1 91 ? -40.426 -13.130 38.677 1.00 58.88 91 LYS A N 1
ATOM 731 C CA . LYS A 1 91 ? -40.521 -11.841 39.398 1.00 58.88 91 LYS A CA 1
ATOM 732 C C . LYS A 1 91 ? -40.351 -10.644 38.460 1.00 58.88 91 LYS A C 1
ATOM 734 O O . LYS A 1 91 ? -39.400 -9.877 38.585 1.00 58.88 91 LYS A O 1
ATOM 739 N N . VAL A 1 92 ? -41.275 -10.482 37.516 1.00 64.69 92 VAL A N 1
ATOM 740 C CA . VAL A 1 92 ? -41.349 -9.290 36.655 1.00 64.69 92 VAL A CA 1
ATOM 741 C C . VAL A 1 92 ? -42.649 -8.553 36.961 1.00 64.69 92 VAL A C 1
ATOM 743 O O . VAL A 1 92 ? -43.732 -9.062 36.686 1.00 64.69 92 VAL A O 1
ATOM 746 N N . PHE A 1 93 ? -42.546 -7.358 37.544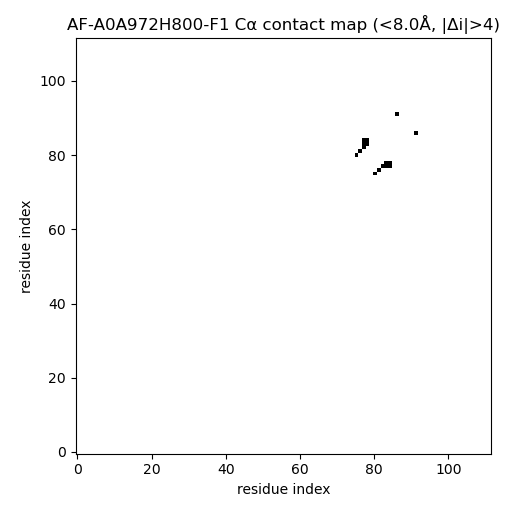 1.00 64.38 93 PHE A N 1
ATOM 747 C CA . PHE A 1 93 ? -43.691 -6.478 37.776 1.00 64.38 93 PHE A CA 1
ATOM 748 C C . PHE A 1 93 ? -43.783 -5.468 36.631 1.00 64.38 93 PHE A C 1
ATOM 750 O O . PHE A 1 93 ? -42.898 -4.632 36.456 1.00 64.38 93 PHE A O 1
ATOM 757 N N . TYR A 1 94 ? -44.852 -5.545 35.838 1.00 61.62 94 TYR A N 1
ATOM 758 C CA . TYR A 1 94 ? -45.139 -4.558 34.801 1.00 61.62 94 TYR A CA 1
ATOM 759 C C . TYR A 1 94 ? -45.750 -3.313 35.445 1.00 61.62 94 TYR A C 1
ATOM 761 O O . TYR A 1 94 ? -46.923 -3.306 35.820 1.00 61.62 94 TYR A O 1
ATOM 769 N N . VAL A 1 95 ? -44.953 -2.255 35.583 1.00 71.31 95 VAL A N 1
ATOM 770 C CA . VAL A 1 95 ? -45.446 -0.958 36.054 1.00 71.31 95 VAL A CA 1
ATOM 771 C C . VAL A 1 95 ? -46.170 -0.282 34.893 1.00 71.31 95 VAL A C 1
ATOM 773 O O . VAL A 1 95 ? -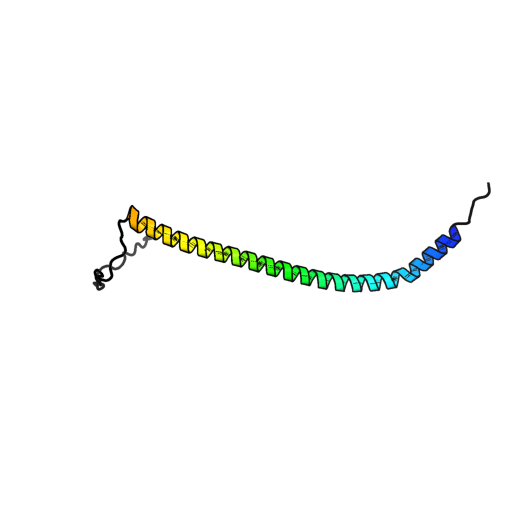45.567 0.013 33.861 1.00 71.31 95 VAL A O 1
ATOM 776 N N . ARG A 1 96 ? -47.481 -0.061 35.033 1.00 69.19 96 ARG A N 1
ATOM 777 C CA . ARG A 1 96 ? -48.228 0.771 34.082 1.00 69.19 96 ARG A CA 1
ATOM 778 C C . ARG A 1 96 ? -47.769 2.222 34.263 1.00 69.19 96 ARG A C 1
ATOM 780 O O . ARG A 1 96 ? -47.682 2.656 35.412 1.00 69.19 96 ARG A O 1
ATOM 787 N N . PRO A 1 97 ? -47.484 2.975 33.187 1.00 62.22 97 PRO A N 1
ATOM 788 C CA . PRO A 1 97 ? -47.145 4.385 33.315 1.00 62.22 97 PRO A CA 1
ATOM 789 C C . PRO A 1 97 ? -48.346 5.111 33.928 1.00 62.22 97 PRO A C 1
ATOM 791 O O . PRO A 1 97 ? -49.388 5.242 33.287 1.00 62.22 97 PRO A O 1
ATOM 794 N N . SER A 1 98 ? -48.231 5.533 35.190 1.00 57.34 98 SER A N 1
ATOM 795 C CA . SER A 1 98 ? -49.194 6.471 35.751 1.00 57.34 98 SER A CA 1
ATOM 796 C C . SER A 1 98 ? -48.895 7.839 35.144 1.00 57.34 98 SER A C 1
ATOM 798 O O . SER A 1 98 ? -47.747 8.282 35.063 1.00 57.34 98 SER A O 1
ATOM 800 N N . ALA A 1 99 ? -49.939 8.474 34.626 1.00 59.47 99 ALA A N 1
ATOM 801 C CA . ALA A 1 99 ? -49.871 9.816 34.081 1.00 59.47 99 ALA A CA 1
ATOM 802 C C . ALA A 1 99 ? -49.525 10.789 35.216 1.00 59.47 99 ALA A C 1
ATOM 804 O O . ALA A 1 99 ? -50.415 11.213 35.947 1.00 59.47 99 ALA A O 1
ATOM 805 N N . GLY A 1 100 ? -48.240 11.092 35.430 1.00 60.50 100 GLY A N 1
ATOM 806 C CA . GLY A 1 100 ? -47.910 11.966 36.553 1.00 60.50 100 GLY A CA 1
ATOM 807 C C . GLY A 1 100 ? -46.460 12.302 36.858 1.00 60.50 100 GLY A C 1
ATOM 808 O O . GLY A 1 100 ? -46.233 12.747 37.970 1.00 60.50 100 GLY A O 1
ATOM 809 N N . VAL A 1 101 ? -45.484 12.149 35.955 1.00 62.25 101 VAL A N 1
ATOM 810 C CA . VAL A 1 101 ? -44.204 12.877 36.091 1.00 62.25 101 VAL A CA 1
ATOM 811 C C . VAL A 1 101 ? -43.647 13.195 34.704 1.00 62.25 101 VAL A C 1
ATOM 813 O O . VAL A 1 101 ? -42.951 12.393 34.085 1.00 62.25 101 VAL A O 1
ATOM 816 N N . THR A 1 102 ? -43.967 14.379 34.187 1.00 63.06 102 THR A N 1
ATOM 817 C CA . THR A 1 102 ? -43.237 14.967 33.058 1.00 63.06 102 THR A CA 1
ATOM 818 C C . THR A 1 102 ? -41.872 15.470 33.541 1.00 63.06 102 THR A C 1
ATOM 820 O O . THR A 1 102 ? -41.813 16.079 34.612 1.00 63.06 102 THR A O 1
ATOM 823 N N . PRO A 1 103 ? -40.776 15.265 32.788 1.00 65.25 103 PRO A N 1
ATOM 824 C CA . PRO A 1 103 ? -39.461 15.774 33.167 1.00 65.25 103 PRO A CA 1
ATOM 825 C C . PRO A 1 103 ? -39.482 17.306 33.282 1.00 65.25 103 PRO A C 1
ATOM 827 O O . PRO A 1 103 ? -39.965 18.006 32.390 1.00 65.25 103 PRO A O 1
ATOM 830 N N . TYR A 1 104 ? -38.974 17.823 34.403 1.00 61.00 104 TYR A N 1
ATOM 831 C CA . TYR A 1 104 ? -38.909 19.255 34.692 1.00 61.00 104 TYR A CA 1
ATOM 832 C C . TYR A 1 104 ? -37.963 19.952 33.702 1.00 61.00 104 TYR A C 1
ATOM 834 O O . TYR A 1 104 ? -36.759 19.694 33.676 1.00 61.00 104 TYR A O 1
ATOM 842 N N . ARG A 1 105 ? -38.524 20.823 32.857 1.00 62.66 105 ARG A N 1
ATOM 843 C CA . ARG A 1 105 ? -37.803 21.588 31.832 1.00 62.66 105 ARG A CA 1
ATOM 844 C C . ARG A 1 105 ? -37.083 22.769 32.487 1.00 62.66 105 ARG A C 1
ATOM 846 O O . ARG A 1 105 ? -37.676 23.826 32.683 1.00 62.66 105 ARG A O 1
ATOM 853 N N . THR A 1 106 ? -35.799 22.616 32.796 1.00 59.06 106 THR A N 1
ATOM 854 C CA . THR A 1 106 ? -34.924 23.714 33.236 1.00 59.06 106 THR A CA 1
ATOM 855 C C . THR A 1 106 ? -34.507 24.581 32.044 1.00 59.06 106 THR A C 1
ATOM 857 O O . THR A 1 106 ? -33.417 24.455 31.493 1.00 59.06 106 THR A O 1
ATOM 860 N N . GLY A 1 107 ? -35.398 25.473 31.610 1.00 68.06 107 GLY A N 1
ATOM 861 C CA . GLY A 1 107 ? -35.037 26.571 30.713 1.00 68.06 107 GLY A CA 1
ATOM 862 C C . GLY A 1 107 ? -34.387 27.706 31.505 1.00 68.06 107 GLY A C 1
ATOM 863 O O . GLY A 1 107 ? -35.023 28.284 32.383 1.00 68.06 107 GLY A O 1
ATOM 864 N N . LEU A 1 108 ? -33.127 28.026 31.203 1.00 61.19 108 LEU A N 1
ATOM 865 C CA . LEU A 1 108 ? -32.444 29.220 31.703 1.00 61.19 108 LEU A CA 1
ATOM 866 C C . LEU A 1 108 ? -33.157 30.467 31.159 1.00 61.19 108 LEU A C 1
ATOM 868 O O . LEU A 1 108 ? -33.139 30.730 29.958 1.00 61.19 108 LEU A O 1
ATOM 872 N N . LYS A 1 109 ? -33.806 31.224 32.048 1.00 57.59 109 LYS A N 1
ATOM 873 C CA . LYS A 1 109 ? -34.401 32.527 31.737 1.00 57.59 109 LYS A CA 1
ATOM 874 C C . LYS A 1 109 ? -33.264 33.520 31.489 1.00 57.59 109 LYS A C 1
ATOM 876 O O . LYS A 1 109 ? -32.688 34.037 32.443 1.00 57.59 109 LYS A O 1
ATOM 881 N N . SER A 1 110 ? -32.927 33.747 30.221 1.00 55.59 110 SER A N 1
ATOM 882 C CA . SER A 1 110 ? -32.071 34.869 29.836 1.00 55.59 110 SER A CA 1
ATOM 883 C C . SER A 1 110 ? -32.815 36.157 30.183 1.00 55.59 110 SER A C 1
ATOM 885 O O . SER A 1 110 ? -33.979 36.323 29.815 1.00 55.59 110 SER A O 1
ATOM 887 N N . ARG A 1 111 ? -32.187 36.987 31.011 1.00 56.06 111 ARG A N 1
ATOM 888 C CA . ARG A 1 111 ? -32.732 38.243 31.516 1.00 56.06 111 ARG A CA 1
ATOM 889 C C . ARG A 1 111 ? -32.180 39.340 30.609 1.00 56.06 111 ARG A C 1
ATOM 891 O O . ARG A 1 111 ? -30.971 39.558 30.623 1.00 56.06 111 ARG A O 1
ATOM 898 N N . GLU A 1 112 ? -33.054 39.918 29.792 1.00 52.78 112 GLU A N 1
ATOM 899 C CA . GLU A 1 112 ? -32.823 41.199 29.110 1.00 52.78 112 GLU A CA 1
ATOM 900 C C . GLU A 1 112 ? -32.738 42.345 30.127 1.00 52.78 112 GLU A C 1
ATOM 902 O O . GLU A 1 112 ? -33.405 42.242 31.191 1.00 52.78 112 GLU A O 1
#

Foldseek 3Di:
DDDDPPVPVVVVVVVVVCVVPVVVVVVVVVVVVVVVVVVVVVVVVVVVVVVVVVVVVVVVVVVVVVVVVVVVVVVVCCCPVVVHDDDDPVDDDDDDDDPDDDPDDPDDPDDD

Radius of gyration: 40.72 Å; Cα contacts (8 Å, |Δi|>4): 8; chains: 1; bounding box: 108×57×80 Å

Mean predicted aligned error: 18.19 Å

Solvent-accessible surface area (backbone atoms only — not comparable to full-atom values): 6955 Å² total; per-residue (Å²): 139,84,79,86,78,77,62,64,68,57,55,52,52,50,53,53,50,47,67,67,51,47,60,63,51,50,55,50,47,53,55,50,48,52,56,48,50,55,52,49,53,49,52,49,50,53,52,50,52,52,52,51,51,58,51,50,52,50,51,52,51,50,50,54,51,48,50,54,50,49,54,50,50,52,50,50,46,34,44,71,78,64,64,50,67,86,72,59,93,87,70,75,83,85,79,73,87,68,94,81,79,79,84,84,80,85,72,82,80,83,80,130

Secondary structure (DSSP, 8-state):
------SHHHHHHHHHHHHHHHHHHHHHHHHHHHHHHHHHHHHHHHHHHHHHHHHHHHHHHHHHHHHHHHHHHHHHHHHHTS--PPPPTT--------S-------------

Sequence (112 aa):
MRHSRGGNGFLGAIIKFILICLPPLFIFFIIWLRSNVVAMEYELGKLQNRKIQLIQDKQELLAKKAQITSAMRVKYVAQNDLGLTYPSRQKVFYVRPSAGVTPYRTGLKSRE

pLDDT: mean 75.59, std 13.05, range [40.19, 94.31]